Protein AF-A0A914Q4N7-F1 (afdb_monomer)

Sequence (103 aa):
MAHLVAQLEWTYVHAVADTGSYGERGMDSFRAAATEMGICIDGDIHKVSRRWTDDQFTELLIRMRHTNKARGVVMFVDEDNLRRFLTTLKRLIESLLQVIHGE

Secondary structure (DSSP, 8-state):
-HHHHHHTT-SEEEEEEESSHHHHHHHHHHHHHHHHTTPEE-SS-EEE-TT--HHHHHHHHHHHHT-SS--EEEEE--HHHHHHHHHHHHHHHHHHHHHHHT-

Nearest PDB structures (foldseek):
  6n4y-assembly1_A  TM=9.089E-01  e=1.850E-06  Homo sapiens
  6n50-assembly2_B  TM=9.001E-01  e=1.730E-06  Homo sapiens
  6bsz-assembly1_B  TM=8.884E-01  e=1.394E-05  Homo sapiens
  8jd5-assembly1_4  TM=8.990E-01  e=2.233E-05  Homo sapiens
  6e5v-assembly1_A  TM=8.82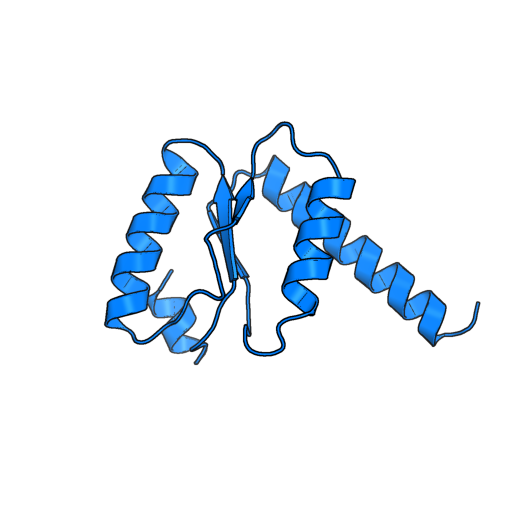4E-01  e=4.684E-05  Homo sapiens

Foldseek 3Di:
DLVVCVVVVWQEAAAEFEPDDQRVVVVVVNVVSNVVSNRDHDPDHHYDYPPDDLVNLLVVVVVVVVDPRHPYYDGRDDPSVVVSNVVSVVVVVVVVVCVVVPD

Mean predicted aligned error: 3.85 Å

Solvent-accessible surface area (backbone atoms only — not comparable to full-atom values): 5774 Å² total; per-residue (Å²): 108,38,69,58,42,52,74,70,70,41,52,27,23,36,38,37,21,27,70,54,73,66,15,45,52,51,44,51,55,36,52,55,52,19,53,79,68,65,33,41,63,57,80,66,75,43,73,43,54,96,84,61,51,71,65,59,48,45,52,50,53,54,58,53,64,76,46,89,70,48,75,47,76,50,74,31,61,55,69,68,60,48,51,52,46,53,50,48,51,51,53,54,53,52,55,51,49,40,62,74,70,69,115

pLDDT: mean 93.38, std 7.45, range [53.25, 98.31]

Organism: NCBI:txid227884

InterPro domains:
  IPR001828 Receptor, ligand binding region [PF01094] (1-92)
  IPR028082 Periplasmic binding protein-like I [SSF53822] (1-91)
  IPR050726 Metabotropic Glutamate Receptor [PTHR24060] (1-92)

Structure (mmCIF, N/CA/C/O backbone):
data_AF-A0A914Q4N7-F1
#
_entry.id   AF-A0A914Q4N7-F1
#
loop_
_atom_site.group_PDB
_atom_site.id
_atom_site.type_symbol
_atom_site.label_atom_id
_atom_site.label_alt_id
_atom_site.label_comp_id
_atom_site.label_asym_id
_atom_site.label_entity_id
_atom_site.label_seq_id
_atom_site.pdbx_PDB_ins_code
_atom_site.Cartn_x
_atom_site.Cartn_y
_atom_site.Cartn_z
_atom_site.occupancy
_atom_site.B_iso_or_equiv
_atom_site.auth_seq_id
_atom_site.auth_comp_id
_atom_site.auth_asym_id
_atom_site.auth_atom_id
_atom_site.pdbx_PDB_model_num
ATOM 1 N N . MET A 1 1 ? -12.828 0.702 0.515 1.00 94.50 1 MET A N 1
ATOM 2 C CA . MET A 1 1 ? -11.612 0.021 1.011 1.00 94.50 1 MET A CA 1
ATOM 3 C C . MET A 1 1 ? -11.674 -0.261 2.508 1.00 94.50 1 MET A C 1
ATOM 5 O O . MET A 1 1 ? -11.779 -1.430 2.834 1.00 94.50 1 MET A O 1
ATOM 9 N N . ALA A 1 2 ? -11.695 0.737 3.405 1.00 97.19 2 ALA A N 1
ATOM 10 C CA . ALA A 1 2 ? -11.720 0.497 4.863 1.00 97.19 2 ALA A CA 1
ATOM 11 C C . ALA A 1 2 ? -12.862 -0.428 5.332 1.00 97.19 2 ALA A C 1
ATOM 13 O O . ALA A 1 2 ? -12.600 -1.398 6.029 1.00 97.19 2 ALA A O 1
ATOM 14 N N . HIS A 1 3 ? -14.089 -0.222 4.836 1.00 97.31 3 HIS A N 1
ATOM 15 C CA . HIS A 1 3 ? -15.220 -1.119 5.112 1.00 97.31 3 HIS A CA 1
ATOM 16 C C . HIS A 1 3 ? -14.951 -2.591 4.750 1.00 97.31 3 HIS A C 1
ATOM 18 O O . HIS A 1 3 ? -15.335 -3.477 5.502 1.00 97.31 3 HIS A O 1
ATOM 24 N N . LEU A 1 4 ? -14.265 -2.862 3.631 1.00 97.75 4 LEU A N 1
ATOM 25 C CA . LEU A 1 4 ? -13.920 -4.233 3.234 1.00 97.75 4 LEU A CA 1
ATOM 26 C C . LEU A 1 4 ? -12.890 -4.835 4.195 1.00 97.75 4 LEU A C 1
ATOM 28 O O . LEU A 1 4 ? -13.033 -5.976 4.611 1.00 97.75 4 LEU A O 1
ATOM 32 N N . VAL A 1 5 ? -11.879 -4.054 4.587 1.00 97.81 5 VAL A N 1
ATOM 33 C CA . VAL A 1 5 ? -10.862 -4.477 5.565 1.00 97.81 5 VAL A CA 1
ATOM 34 C C . VAL A 1 5 ? -11.508 -4.791 6.921 1.00 97.81 5 VAL A C 1
ATOM 36 O O . VAL A 1 5 ? -11.174 -5.802 7.535 1.00 97.81 5 VAL A O 1
ATOM 39 N N . ALA A 1 6 ? -12.484 -3.983 7.347 1.00 96.94 6 ALA A N 1
ATOM 40 C CA . ALA A 1 6 ? -13.262 -4.231 8.559 1.00 96.94 6 ALA A CA 1
ATOM 41 C C . ALA A 1 6 ? -14.104 -5.515 8.455 1.00 96.94 6 ALA A C 1
ATOM 43 O O . ALA A 1 6 ? -14.116 -6.312 9.387 1.00 96.94 6 ALA A O 1
ATOM 44 N N . GLN A 1 7 ? -14.761 -5.753 7.313 1.00 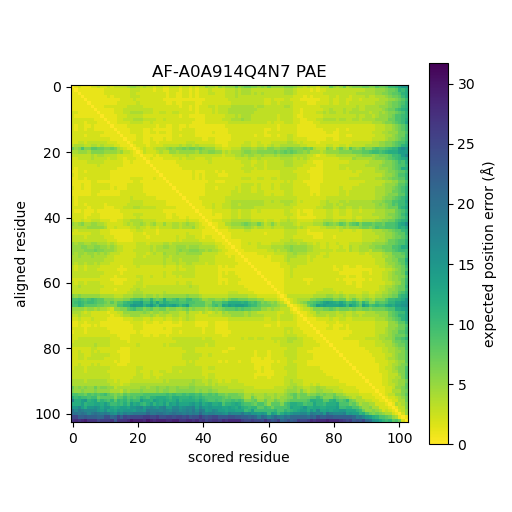97.62 7 GLN A N 1
ATOM 45 C CA . GLN A 1 7 ? -15.534 -6.978 7.060 1.00 97.62 7 GLN A CA 1
ATOM 46 C C . GLN A 1 7 ? -14.670 -8.245 7.010 1.00 97.62 7 GLN A C 1
ATOM 48 O O . GLN A 1 7 ? -15.162 -9.326 7.314 1.00 97.62 7 GLN A O 1
ATOM 53 N N . LEU A 1 8 ? -13.392 -8.120 6.642 1.00 97.06 8 LEU A N 1
ATOM 54 C CA . LEU A 1 8 ? -12.403 -9.200 6.711 1.00 97.06 8 LEU A CA 1
ATOM 55 C C . LEU A 1 8 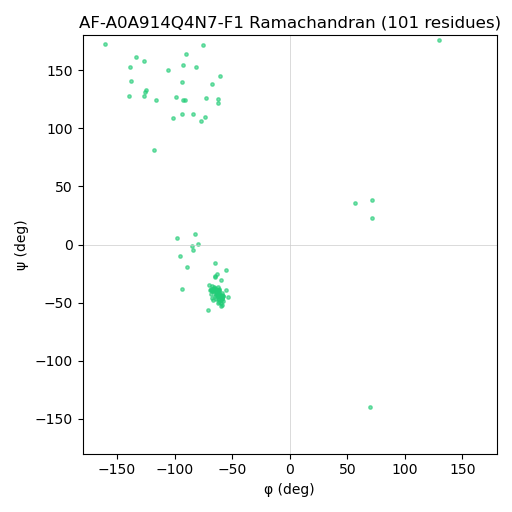? -11.843 -9.411 8.129 1.00 97.06 8 LEU A C 1
ATOM 57 O O . LEU A 1 8 ? -10.976 -10.263 8.319 1.00 97.06 8 LEU A O 1
ATOM 61 N N . GLU A 1 9 ? -12.300 -8.629 9.113 1.00 96.19 9 GLU A N 1
ATOM 62 C CA . GLU A 1 9 ? -11.837 -8.669 10.505 1.00 96.19 9 GLU A CA 1
ATOM 63 C C . GLU A 1 9 ? -10.317 -8.448 10.631 1.00 96.19 9 GLU A C 1
ATOM 65 O O . GLU A 1 9 ? -9.613 -9.055 11.451 1.00 96.19 9 GLU A O 1
ATOM 70 N N . TRP A 1 10 ? -9.768 -7.583 9.778 1.00 96.56 10 TRP A N 1
ATOM 71 C CA . TRP A 1 10 ? -8.367 -7.182 9.835 1.00 96.56 10 TRP A CA 1
ATOM 72 C C . TRP A 1 10 ? -8.228 -5.906 10.655 1.00 96.56 10 TRP A C 1
ATOM 74 O O . TRP A 1 10 ? -8.638 -4.833 10.227 1.00 96.56 10 TRP A O 1
ATOM 84 N N . THR A 1 11 ? -7.600 -6.009 11.825 1.00 95.25 11 THR A N 1
ATOM 85 C CA . THR A 1 11 ? -7.339 -4.857 12.705 1.00 95.25 11 THR A CA 1
ATOM 86 C C . THR A 1 11 ? -5.948 -4.252 12.522 1.00 95.25 11 THR A C 1
ATOM 88 O O . THR A 1 11 ? -5.681 -3.173 13.041 1.00 95.25 11 THR A O 1
ATOM 91 N N . TYR A 1 12 ? -5.064 -4.921 11.778 1.00 96.25 12 TYR A N 1
ATOM 92 C CA . TYR A 1 12 ? -3.713 -4.465 11.447 1.00 96.25 12 TYR A CA 1
ATOM 93 C C . TYR A 1 12 ? -3.401 -4.798 9.987 1.00 96.25 12 TYR A C 1
ATOM 95 O O . TYR A 1 12 ? -3.543 -5.951 9.567 1.00 96.25 12 TYR A O 1
ATOM 103 N N . VAL A 1 13 ? -2.960 -3.802 9.219 1.00 97.50 13 VAL A N 1
ATOM 104 C CA . VAL A 1 13 ? -2.595 -3.946 7.801 1.00 97.50 13 VAL A CA 1
ATOM 105 C C . VAL A 1 13 ? -1.335 -3.153 7.470 1.00 97.50 13 VAL A C 1
ATOM 107 O O . VAL A 1 13 ? -1.067 -2.120 8.078 1.00 97.50 13 VAL A O 1
ATOM 110 N N . HIS A 1 14 ? -0.590 -3.589 6.460 1.00 97.81 14 HIS A N 1
ATOM 111 C CA . HIS A 1 14 ? 0.389 -2.727 5.803 1.00 97.81 14 HIS A CA 1
ATOM 112 C C . HIS A 1 14 ? -0.298 -1.822 4.780 1.00 97.81 14 HIS A C 1
ATOM 114 O O . HIS A 1 14 ? -1.321 -2.186 4.196 1.00 97.81 14 HIS A O 1
ATOM 120 N N . ALA A 1 15 ? 0.296 -0.660 4.525 1.00 97.56 15 ALA A N 1
ATOM 121 C CA . ALA A 1 15 ? -0.210 0.315 3.570 1.00 97.56 15 ALA A CA 1
ATOM 122 C C . ALA A 1 15 ? 0.880 0.693 2.561 1.00 97.56 15 ALA A C 1
ATOM 124 O O . ALA A 1 15 ? 1.973 1.098 2.956 1.00 97.56 15 ALA A O 1
ATOM 125 N N . VAL A 1 16 ? 0.580 0.594 1.264 1.00 97.94 16 VAL A N 1
ATOM 126 C CA . VAL A 1 16 ? 1.486 0.982 0.169 1.00 97.94 16 VAL A CA 1
ATOM 127 C C . VAL A 1 16 ? 0.787 1.984 -0.742 1.00 97.94 16 VAL A C 1
ATOM 129 O O . VAL A 1 16 ? -0.362 1.777 -1.129 1.00 97.94 16 VAL A O 1
ATOM 132 N N . ALA A 1 17 ? 1.466 3.067 -1.097 1.00 98.25 17 ALA A N 1
ATOM 133 C CA . ALA A 1 17 ? 0.913 4.102 -1.960 1.00 98.25 17 ALA A CA 1
ATOM 134 C C . ALA A 1 17 ? 1.947 4.578 -2.977 1.00 98.25 17 ALA A C 1
ATOM 136 O O . ALA A 1 17 ? 3.115 4.765 -2.633 1.00 98.25 17 ALA A O 1
ATOM 137 N N . ASP A 1 18 ? 1.515 4.827 -4.209 1.00 97.69 18 ASP A N 1
ATOM 138 C CA . ASP A 1 18 ? 2.360 5.509 -5.184 1.00 97.69 18 ASP A CA 1
ATOM 139 C C . ASP A 1 18 ? 2.596 6.964 -4.778 1.00 97.69 18 ASP A C 1
ATOM 141 O O . ASP A 1 18 ? 1.666 7.676 -4.392 1.00 97.69 18 ASP A O 1
ATOM 145 N N . THR A 1 19 ? 3.833 7.431 -4.942 1.00 94.75 19 THR A N 1
ATOM 146 C CA . THR A 1 19 ? 4.169 8.852 -4.858 1.00 94.75 19 THR A CA 1
ATOM 147 C C . THR A 1 19 ? 3.426 9.610 -5.949 1.00 94.75 19 THR A C 1
ATOM 149 O O . THR A 1 19 ? 3.571 9.293 -7.135 1.00 94.75 19 THR A O 1
ATOM 152 N N . GLY A 1 20 ? 2.671 10.631 -5.560 1.00 91.12 20 GLY A N 1
ATOM 153 C CA . GLY A 1 20 ? 1.809 11.384 -6.465 1.00 91.12 20 GLY A CA 1
ATOM 154 C C . GLY A 1 20 ? 0.383 11.528 -5.943 1.00 91.12 20 GLY A C 1
ATOM 155 O O . GLY A 1 20 ? 0.002 10.994 -4.905 1.00 91.12 20 GLY A O 1
ATOM 156 N N . SER A 1 21 ? -0.433 12.283 -6.678 1.00 88.94 21 SER A N 1
ATOM 157 C CA . SER A 1 21 ? -1.746 12.717 -6.192 1.00 88.94 21 SER A CA 1
ATOM 158 C C . SER A 1 21 ? -2.755 11.582 -6.024 1.00 88.94 21 SER A C 1
ATOM 160 O O . SER A 1 21 ? -3.556 11.638 -5.098 1.00 88.94 21 SER A O 1
ATOM 162 N N . TYR A 1 22 ? -2.745 10.566 -6.891 1.00 91.12 22 TYR A N 1
ATOM 163 C CA . TYR A 1 22 ? -3.693 9.451 -6.801 1.00 91.12 22 TYR A CA 1
ATOM 164 C C . TYR A 1 22 ? -3.397 8.546 -5.599 1.00 91.12 22 TYR A C 1
ATOM 166 O O . TYR A 1 22 ? -4.262 8.370 -4.740 1.00 91.12 22 TYR A O 1
ATOM 174 N N . GLY A 1 23 ? -2.171 8.015 -5.523 1.00 94.81 23 GLY A N 1
ATOM 175 C CA . GLY A 1 23 ? -1.767 7.071 -4.482 1.00 94.81 23 GLY A CA 1
ATOM 176 C C . GLY A 1 23 ? -1.852 7.680 -3.086 1.00 94.81 23 GLY A C 1
ATOM 177 O O . GLY A 1 23 ? -2.497 7.116 -2.203 1.00 94.81 23 GLY A O 1
ATOM 178 N N . GLU A 1 24 ? -1.277 8.872 -2.901 1.00 96.00 24 GLU A N 1
ATOM 179 C CA . GLU A 1 24 ? -1.237 9.528 -1.590 1.00 96.00 24 GLU A CA 1
ATOM 180 C C . GLU A 1 24 ? -2.631 9.954 -1.118 1.00 96.00 24 GLU A C 1
ATOM 182 O O . GLU A 1 24 ? -3.018 9.620 -0.002 1.00 96.00 24 GLU A O 1
ATOM 187 N N . ARG A 1 25 ? -3.449 10.587 -1.973 1.00 96.50 25 ARG A N 1
ATOM 188 C CA . ARG A 1 25 ? -4.801 11.013 -1.562 1.00 96.50 25 ARG A CA 1
ATOM 189 C C . ARG A 1 25 ? -5.734 9.832 -1.312 1.00 96.50 25 ARG A C 1
ATOM 191 O O . ARG A 1 25 ? -6.555 9.888 -0.397 1.00 96.50 25 ARG A O 1
ATOM 198 N N . GLY A 1 26 ? -5.630 8.779 -2.125 1.00 97.38 26 GLY A N 1
ATOM 199 C CA . GLY A 1 26 ? -6.381 7.544 -1.912 1.00 97.38 26 GLY A CA 1
ATOM 200 C C . GLY A 1 26 ? -6.023 6.906 -0.571 1.00 97.38 26 GLY A C 1
ATOM 201 O O . GLY A 1 26 ? -6.912 6.534 0.198 1.00 97.38 26 GLY A O 1
ATOM 202 N N . MET A 1 27 ? -4.728 6.870 -0.251 1.00 98.06 27 MET A N 1
ATOM 203 C CA . MET A 1 27 ? -4.246 6.333 1.013 1.00 98.06 27 MET A CA 1
ATOM 204 C C . MET A 1 27 ? -4.619 7.201 2.219 1.00 98.06 27 MET A C 1
ATOM 206 O O . MET A 1 27 ? -5.006 6.656 3.249 1.00 98.06 27 MET A O 1
ATOM 210 N N . ASP A 1 28 ? -4.580 8.527 2.104 1.00 97.44 28 ASP A N 1
ATOM 211 C CA . ASP A 1 28 ? -5.015 9.432 3.174 1.00 97.44 28 ASP A CA 1
ATOM 212 C C . ASP A 1 28 ? -6.506 9.255 3.483 1.00 97.44 28 ASP A C 1
ATOM 214 O O . ASP A 1 28 ? -6.901 9.152 4.647 1.00 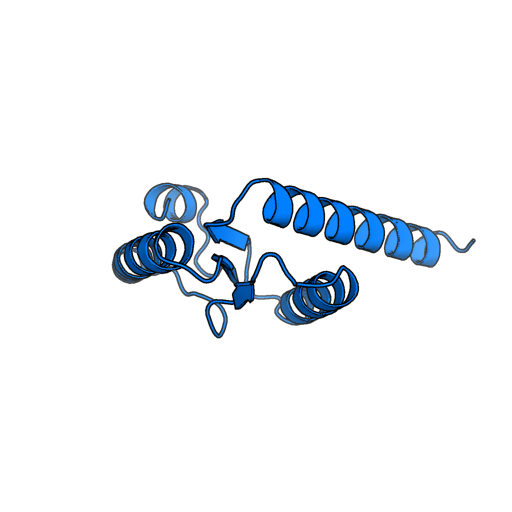97.44 28 ASP A O 1
ATOM 218 N N . SER A 1 29 ? -7.338 9.135 2.442 1.00 97.94 29 SER A N 1
ATOM 219 C CA . SER A 1 29 ? -8.765 8.842 2.599 1.00 97.94 29 SER A CA 1
ATOM 220 C C . SER A 1 29 ? -8.995 7.477 3.253 1.00 97.94 29 SER A C 1
ATOM 222 O O . SER A 1 29 ? -9.834 7.355 4.148 1.00 97.94 29 SER A O 1
ATOM 224 N N . PHE A 1 30 ? -8.226 6.457 2.858 1.00 98.31 30 PHE A N 1
ATOM 225 C CA . PHE A 1 30 ? -8.268 5.151 3.508 1.00 98.31 30 PHE A CA 1
ATOM 226 C C . PHE A 1 30 ? -7.854 5.232 4.977 1.00 98.31 30 PHE A C 1
ATOM 228 O O . PHE A 1 30 ? -8.565 4.688 5.814 1.00 98.31 30 PHE A O 1
ATOM 235 N N . ARG A 1 31 ? -6.755 5.920 5.305 1.00 97.81 31 ARG A N 1
ATOM 236 C CA . ARG A 1 31 ? -6.245 6.061 6.674 1.00 97.81 31 ARG A CA 1
ATOM 237 C C . ARG A 1 31 ? -7.272 6.717 7.595 1.00 97.81 31 ARG A C 1
ATOM 239 O O . ARG A 1 31 ? -7.462 6.238 8.713 1.00 97.81 31 ARG A O 1
ATOM 246 N N . ALA A 1 32 ? -7.941 7.773 7.131 1.00 97.62 32 ALA A N 1
ATOM 247 C CA . ALA A 1 32 ? -8.996 8.438 7.894 1.00 97.62 32 ALA A CA 1
ATOM 248 C C . ALA A 1 32 ? -10.145 7.468 8.222 1.00 97.62 32 ALA A C 1
ATOM 250 O O . ALA A 1 32 ? -10.452 7.253 9.391 1.00 97.62 32 ALA A O 1
ATOM 251 N N . ALA A 1 33 ? -10.691 6.792 7.206 1.00 98.06 33 ALA A N 1
ATOM 252 C CA . ALA A 1 33 ? -11.777 5.829 7.392 1.00 98.06 33 ALA A CA 1
ATOM 253 C C . ALA A 1 33 ? -11.356 4.589 8.209 1.00 98.06 33 ALA A C 1
ATOM 255 O O . ALA A 1 33 ? -12.130 4.075 9.010 1.00 98.06 33 ALA A O 1
ATOM 256 N N . ALA A 1 34 ? -10.126 4.102 8.030 1.00 97.75 34 ALA A N 1
ATOM 257 C CA . ALA A 1 34 ? -9.566 2.983 8.786 1.00 97.75 34 ALA A CA 1
ATOM 258 C C . ALA A 1 34 ? -9.467 3.305 10.284 1.00 97.75 34 ALA A C 1
ATOM 260 O O . ALA A 1 34 ? -9.794 2.459 11.114 1.00 97.75 34 ALA A O 1
ATOM 261 N N . THR A 1 35 ? -9.092 4.543 10.623 1.00 96.81 35 THR A N 1
ATOM 262 C CA . THR A 1 35 ? -8.984 5.000 12.015 1.00 96.81 35 THR A CA 1
ATOM 263 C C . THR A 1 35 ? -10.345 4.987 12.713 1.00 96.81 35 THR A C 1
ATOM 265 O O . THR A 1 35 ? -10.447 4.505 13.838 1.00 96.81 35 THR A O 1
ATOM 268 N N . GLU A 1 36 ? -11.406 5.433 12.033 1.00 97.38 36 GLU A N 1
ATOM 269 C CA . GLU A 1 36 ? -12.782 5.396 12.559 1.00 97.38 36 GLU A CA 1
ATOM 270 C C . GLU A 1 36 ? -13.290 3.965 12.805 1.00 97.38 36 GLU A C 1
ATOM 272 O O . GLU A 1 36 ? -14.140 3.744 13.664 1.00 97.38 36 GLU A O 1
ATOM 277 N N . MET A 1 37 ? -12.744 2.983 12.083 1.00 97.31 37 MET A N 1
ATOM 278 C CA . MET A 1 37 ? -13.117 1.566 12.176 1.00 97.31 37 MET A CA 1
ATOM 279 C C . MET A 1 37 ? -12.181 0.741 13.071 1.00 97.31 37 MET A C 1
ATOM 281 O O . MET A 1 37 ? -12.320 -0.478 13.136 1.00 97.31 37 MET A O 1
ATOM 285 N N . GLY A 1 38 ? -11.218 1.373 13.751 1.00 96.50 38 GLY A N 1
ATOM 286 C CA . GLY A 1 38 ? -10.270 0.677 14.628 1.00 96.50 38 GLY A CA 1
ATOM 287 C C . GLY A 1 38 ? -9.228 -0.176 13.892 1.00 96.50 38 GLY A C 1
ATOM 288 O O . GLY A 1 38 ? -8.677 -1.110 14.473 1.00 96.50 38 GLY A O 1
ATOM 289 N N . ILE A 1 39 ? -8.950 0.130 12.623 1.00 97.81 39 ILE A N 1
ATOM 290 C CA . ILE A 1 39 ? -7.927 -0.540 11.814 1.00 97.81 39 ILE A CA 1
ATOM 291 C C . ILE A 1 39 ? -6.614 0.239 11.938 1.00 97.81 39 ILE A C 1
ATOM 293 O O . ILE A 1 39 ? -6.548 1.430 11.630 1.00 97.81 39 ILE A O 1
ATOM 297 N N . CYS A 1 40 ? -5.547 -0.440 12.349 1.00 96.44 40 CYS A N 1
ATOM 298 C CA . CYS A 1 40 ? -4.210 0.127 12.463 1.00 96.44 40 CYS A CA 1
ATOM 299 C C . CYS A 1 40 ? -3.382 -0.119 11.193 1.00 96.44 40 CYS A C 1
ATOM 301 O O . CYS A 1 40 ? -3.417 -1.207 10.611 1.00 96.44 40 CYS A O 1
ATOM 303 N N . ILE A 1 41 ? -2.609 0.889 10.785 1.00 96.44 41 ILE A N 1
ATOM 304 C CA . ILE A 1 41 ? -1.561 0.735 9.773 1.00 96.44 41 ILE A CA 1
ATOM 305 C C . ILE A 1 41 ? -0.266 0.388 10.505 1.00 96.44 41 ILE A C 1
ATOM 307 O O . ILE A 1 41 ? 0.147 1.115 11.409 1.00 96.44 41 ILE A O 1
ATOM 311 N N . ASP A 1 42 ? 0.357 -0.723 10.125 1.00 94.44 42 ASP A N 1
ATOM 312 C CA . ASP A 1 42 ? 1.625 -1.148 10.703 1.00 94.44 42 ASP A CA 1
ATOM 313 C C . ASP A 1 42 ? 2.776 -0.270 10.191 1.00 94.44 42 ASP A C 1
ATOM 315 O O . ASP A 1 42 ? 3.143 -0.316 9.015 1.00 94.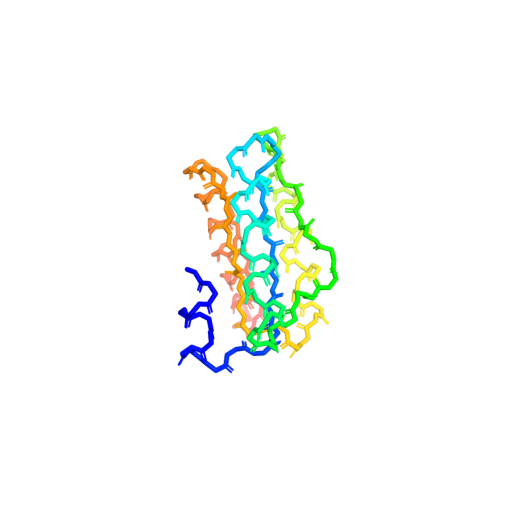44 42 ASP A O 1
ATOM 319 N N . GLY A 1 43 ? 3.318 0.552 11.092 1.00 90.44 43 GLY A N 1
ATOM 320 C CA . GLY A 1 43 ? 4.380 1.504 10.788 1.00 90.44 43 GLY A CA 1
ATOM 321 C C . GLY A 1 43 ? 3.914 2.667 9.910 1.00 90.44 43 GLY A C 1
ATOM 322 O O . GLY A 1 43 ? 2.839 3.236 10.104 1.00 90.44 43 GLY A O 1
ATOM 323 N N . ASP A 1 44 ? 4.765 3.044 8.960 1.00 92.06 44 ASP A N 1
ATOM 324 C CA . ASP A 1 44 ? 4.500 4.130 8.021 1.00 92.06 44 ASP A CA 1
ATOM 325 C C . ASP A 1 44 ? 3.853 3.616 6.732 1.00 92.06 44 ASP A C 1
ATOM 327 O O . ASP A 1 44 ? 4.083 2.488 6.297 1.00 92.06 44 ASP A O 1
ATOM 331 N N . ILE A 1 45 ? 3.108 4.492 6.053 1.00 96.06 45 ILE A N 1
ATOM 332 C CA . ILE A 1 45 ? 2.678 4.241 4.674 1.00 96.06 45 ILE A CA 1
ATOM 333 C C . ILE A 1 45 ? 3.925 4.143 3.787 1.00 96.06 45 ILE A C 1
ATOM 335 O O . ILE A 1 45 ? 4.702 5.094 3.668 1.00 96.06 45 ILE A O 1
ATOM 339 N N . HIS A 1 46 ? 4.090 3.011 3.112 1.00 96.44 46 HIS A N 1
ATOM 340 C CA . HIS A 1 46 ? 5.201 2.782 2.203 1.00 96.44 46 HIS A CA 1
ATOM 341 C C . HIS A 1 46 ? 4.960 3.503 0.878 1.00 96.44 46 HIS A C 1
ATOM 343 O O . HIS A 1 46 ? 4.134 3.086 0.065 1.00 96.44 46 HIS A O 1
ATOM 349 N N . LYS A 1 47 ? 5.692 4.599 0.665 1.00 96.44 47 LYS A N 1
ATOM 350 C CA . LYS A 1 47 ? 5.622 5.380 -0.570 1.00 96.44 47 LYS A CA 1
ATOM 351 C C . LYS A 1 47 ? 6.528 4.776 -1.636 1.00 96.44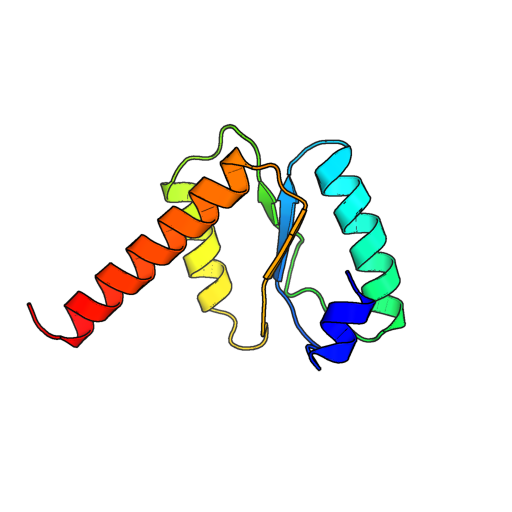 47 LYS A C 1
ATOM 353 O O . LYS A 1 47 ? 7.749 4.824 -1.497 1.00 96.44 47 LYS A O 1
ATOM 358 N N . VAL A 1 48 ? 5.937 4.240 -2.696 1.00 96.56 48 VAL A N 1
ATOM 359 C CA . VAL A 1 48 ? 6.660 3.644 -3.826 1.00 96.56 48 VAL A CA 1
ATOM 360 C C . VAL A 1 48 ? 6.603 4.577 -5.029 1.00 96.56 48 VAL A C 1
ATOM 362 O O . VAL A 1 48 ? 5.673 5.360 -5.178 1.00 96.56 48 VAL A O 1
ATOM 365 N N . SER A 1 49 ? 7.618 4.555 -5.887 1.00 94.25 49 SER A N 1
ATOM 366 C CA . SER A 1 49 ? 7.610 5.352 -7.120 1.00 94.25 49 SER A CA 1
ATOM 367 C C . SER A 1 49 ? 7.877 4.455 -8.316 1.00 94.25 49 SER A C 1
ATOM 369 O O . SER A 1 49 ? 8.530 3.426 -8.178 1.00 94.25 49 SER A O 1
ATOM 371 N N . ARG A 1 50 ? 7.467 4.879 -9.516 1.00 90.50 50 ARG A N 1
ATOM 372 C CA . ARG A 1 50 ? 7.707 4.130 -10.768 1.00 90.50 50 ARG A CA 1
ATOM 373 C C . ARG A 1 50 ? 9.177 3.792 -11.038 1.00 90.50 50 ARG A C 1
ATOM 375 O O . ARG A 1 50 ? 9.473 2.886 -11.806 1.00 90.50 50 ARG A O 1
ATOM 382 N N . ARG A 1 51 ? 10.104 4.534 -10.423 1.00 93.56 51 ARG A N 1
ATOM 383 C CA . ARG A 1 51 ? 11.554 4.328 -10.553 1.00 93.56 51 ARG A CA 1
ATOM 384 C C . ARG A 1 51 ? 12.110 3.270 -9.600 1.00 93.56 51 ARG A C 1
ATOM 386 O O . ARG A 1 51 ? 13.312 3.034 -9.630 1.00 93.56 51 ARG A O 1
ATOM 393 N N . TRP A 1 52 ? 11.278 2.671 -8.747 1.00 96.31 52 TRP A N 1
ATOM 394 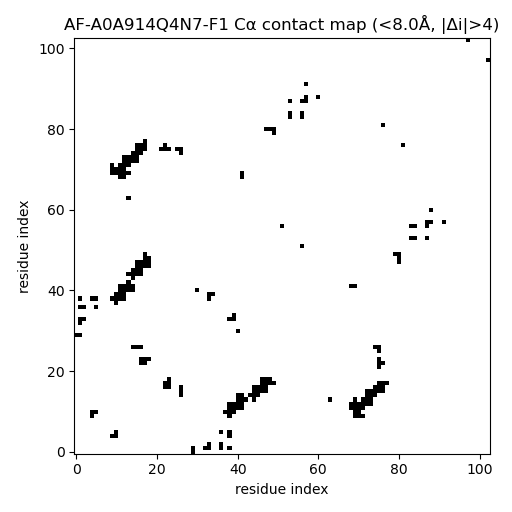C CA . TRP A 1 52 ? 11.739 1.641 -7.825 1.00 96.31 52 TRP A CA 1
ATOM 395 C C . TRP A 1 52 ? 12.316 0.442 -8.572 1.00 96.31 52 TRP A C 1
ATOM 397 O O . TRP A 1 52 ? 11.840 0.090 -9.650 1.00 96.31 52 TRP A O 1
ATOM 407 N N . THR A 1 53 ? 13.341 -0.187 -8.012 1.00 95.62 53 THR A N 1
ATOM 408 C CA . THR A 1 53 ? 13.925 -1.436 -8.516 1.00 95.62 53 THR A CA 1
ATOM 409 C C . THR A 1 53 ? 13.238 -2.650 -7.890 1.00 95.62 53 THR A C 1
ATOM 411 O O . THR A 1 53 ? 12.551 -2.540 -6.873 1.00 95.62 53 THR A O 1
ATOM 414 N N . ASP A 1 54 ? 13.427 -3.828 -8.484 1.00 93.38 54 ASP A N 1
ATOM 415 C CA . ASP A 1 54 ? 12.894 -5.079 -7.925 1.00 93.38 54 ASP A CA 1
ATOM 416 C C . ASP A 1 54 ? 13.537 -5.415 -6.567 1.00 93.38 54 ASP A C 1
ATOM 418 O O . ASP A 1 54 ? 12.891 -6.007 -5.701 1.00 93.38 54 ASP A O 1
ATOM 422 N N . ASP A 1 55 ? 14.777 -4.974 -6.339 1.00 95.62 55 ASP A N 1
ATOM 423 C CA . ASP A 1 55 ? 15.453 -5.099 -5.044 1.00 95.62 55 ASP A CA 1
ATOM 424 C C . ASP A 1 55 ? 14.770 -4.236 -3.980 1.00 95.62 55 ASP A C 1
ATOM 426 O O . ASP A 1 55 ? 14.542 -4.694 -2.866 1.00 95.62 55 ASP A O 1
ATOM 430 N N . GLN A 1 56 ? 14.332 -3.019 -4.324 1.00 97.38 56 GLN A N 1
ATOM 431 C CA . GLN A 1 56 ? 13.574 -2.175 -3.393 1.00 97.38 56 GLN A CA 1
ATOM 432 C C . GLN A 1 56 ? 12.212 -2.787 -3.037 1.00 97.38 56 GLN A C 1
ATOM 434 O O . GLN A 1 56 ? 11.792 -2.722 -1.881 1.00 97.38 56 GLN A O 1
ATOM 439 N N . PHE A 1 57 ? 11.533 -3.423 -3.999 1.00 96.81 57 PHE A N 1
ATOM 440 C CA . PHE A 1 57 ? 10.327 -4.207 -3.708 1.00 96.81 57 PHE A CA 1
ATOM 441 C C . PHE A 1 57 ? 10.632 -5.424 -2.826 1.00 96.81 57 PHE A C 1
ATOM 443 O O . PHE A 1 57 ? 9.857 -5.736 -1.924 1.00 96.81 57 PHE A O 1
ATOM 450 N N . THR A 1 58 ? 11.766 -6.086 -3.055 1.00 95.94 58 THR A N 1
ATOM 451 C CA . THR A 1 58 ? 12.213 -7.236 -2.260 1.00 95.94 58 THR A CA 1
ATOM 452 C C . THR A 1 58 ? 12.454 -6.834 -0.805 1.00 95.94 58 THR A C 1
ATOM 454 O O . THR A 1 58 ? 11.881 -7.444 0.096 1.00 95.94 58 THR A O 1
ATOM 457 N N . GLU A 1 59 ? 13.210 -5.762 -0.572 1.00 95.25 59 GLU A N 1
ATOM 458 C CA . GLU A 1 59 ? 13.467 -5.211 0.763 1.00 95.25 59 GLU A CA 1
ATOM 459 C C . GLU A 1 59 ? 12.173 -4.809 1.481 1.00 95.25 59 GLU A C 1
ATOM 461 O O . GLU A 1 59 ? 11.982 -5.110 2.661 1.00 95.25 59 GLU A O 1
ATOM 466 N N . LEU A 1 60 ? 11.236 -4.181 0.761 1.00 95.44 60 LEU A N 1
ATOM 467 C CA . LEU A 1 60 ? 9.928 -3.826 1.307 1.00 95.44 60 LEU A CA 1
ATOM 468 C C . LEU A 1 60 ? 9.157 -5.063 1.794 1.00 95.44 60 LEU A C 1
ATOM 470 O O . LEU A 1 60 ? 8.635 -5.066 2.909 1.00 95.44 60 LEU A O 1
ATOM 474 N N . LEU A 1 61 ? 9.102 -6.116 0.978 1.00 94.62 61 LEU A N 1
ATOM 475 C CA . LEU A 1 61 ? 8.407 -7.363 1.302 1.00 94.62 61 LEU A CA 1
ATOM 476 C C . LEU A 1 61 ? 9.063 -8.108 2.471 1.00 94.62 61 LEU A C 1
ATOM 478 O O . LEU A 1 61 ? 8.360 -8.638 3.334 1.00 94.62 61 LEU A O 1
ATOM 482 N N . ILE A 1 62 ? 10.397 -8.126 2.530 1.00 92.75 62 ILE A N 1
ATOM 483 C CA . ILE A 1 62 ? 11.143 -8.696 3.659 1.00 92.75 62 ILE A CA 1
ATOM 484 C C . ILE A 1 62 ? 10.807 -7.928 4.940 1.00 92.75 62 ILE A C 1
ATOM 486 O O . ILE A 1 62 ? 10.446 -8.546 5.943 1.00 92.75 62 ILE A O 1
ATOM 490 N N . ARG A 1 63 ? 10.828 -6.588 4.899 1.00 91.56 63 ARG A N 1
ATOM 491 C CA . ARG A 1 63 ? 10.467 -5.737 6.041 1.00 91.56 63 ARG A CA 1
ATOM 492 C C . ARG A 1 63 ? 9.043 -5.999 6.535 1.00 91.56 63 ARG A C 1
ATOM 494 O O . ARG A 1 63 ? 8.856 -6.125 7.742 1.00 91.56 63 ARG A O 1
ATOM 501 N N . MET A 1 64 ? 8.066 -6.116 5.633 1.00 92.50 64 MET A N 1
ATOM 502 C CA . MET A 1 64 ? 6.676 -6.438 5.992 1.00 92.50 64 MET A CA 1
ATOM 503 C C . MET A 1 64 ? 6.572 -7.795 6.700 1.00 92.50 64 MET A C 1
ATOM 505 O O . MET A 1 64 ? 5.926 -7.903 7.741 1.00 92.50 64 MET A O 1
ATOM 509 N N . ARG A 1 65 ? 7.285 -8.817 6.201 1.00 87.56 65 ARG A N 1
ATOM 510 C CA . ARG A 1 65 ? 7.291 -10.163 6.800 1.00 87.56 65 ARG A CA 1
ATOM 511 C C . ARG A 1 65 ? 7.779 -10.174 8.251 1.00 87.56 65 ARG A C 1
ATOM 513 O O . ARG A 1 65 ? 7.351 -11.018 9.029 1.00 87.56 65 ARG A O 1
ATOM 520 N N . HIS A 1 66 ? 8.678 -9.272 8.639 1.00 83.06 66 HIS A N 1
ATOM 521 C CA . HIS A 1 66 ? 9.166 -9.230 10.021 1.00 83.06 66 HIS A CA 1
ATOM 522 C C . HIS A 1 66 ? 8.078 -8.863 11.040 1.00 83.06 66 HIS A C 1
ATOM 524 O O . HIS A 1 66 ? 8.256 -9.097 12.237 1.00 83.06 66 HIS A O 1
ATOM 530 N N . THR A 1 67 ? 6.947 -8.320 10.588 1.00 77.94 67 THR A N 1
ATOM 531 C CA . THR A 1 67 ? 5.830 -7.955 11.454 1.00 77.94 67 THR A CA 1
ATOM 532 C C . THR A 1 67 ? 4.737 -9.024 11.357 1.00 77.94 67 THR A C 1
ATOM 534 O O . THR A 1 67 ? 4.033 -9.158 10.364 1.00 77.94 67 THR A O 1
ATOM 537 N N . ASN A 1 68 ? 4.559 -9.818 12.416 1.00 77.50 68 ASN A N 1
ATOM 538 C CA . ASN A 1 68 ? 3.529 -10.872 12.441 1.00 77.50 68 ASN A CA 1
ATOM 539 C C . ASN A 1 68 ? 2.126 -10.349 12.810 1.00 77.50 68 ASN A C 1
ATOM 541 O O . ASN A 1 68 ? 1.225 -11.138 13.091 1.00 77.50 68 ASN A O 1
ATOM 545 N N . LYS A 1 69 ? 1.939 -9.024 12.884 1.00 87.94 69 LYS A N 1
ATOM 546 C CA . LYS A 1 69 ? 0.668 -8.406 13.293 1.00 87.94 69 LYS A CA 1
ATOM 547 C C . LYS A 1 69 ? -0.231 -8.072 12.108 1.00 87.94 69 LYS A C 1
ATOM 549 O O . LYS A 1 69 ? -1.447 -8.222 12.218 1.00 87.94 69 LYS A O 1
ATOM 554 N N . ALA A 1 70 ? 0.349 -7.607 11.003 1.00 93.50 70 ALA A N 1
ATOM 555 C CA . ALA A 1 70 ? -0.411 -7.213 9.828 1.00 93.50 70 ALA A CA 1
ATOM 556 C C . ALA A 1 70 ? -0.964 -8.443 9.097 1.00 93.50 70 ALA A C 1
ATOM 558 O O . ALA A 1 70 ? -0.224 -9.356 8.739 1.00 93.50 70 ALA A O 1
ATOM 559 N N . ARG A 1 71 ? -2.281 -8.466 8.865 1.00 94.06 71 ARG A N 1
ATOM 560 C CA . ARG A 1 71 ? -2.973 -9.582 8.192 1.00 94.06 71 ARG A CA 1
ATOM 561 C C . ARG A 1 71 ? -3.032 -9.444 6.673 1.00 94.06 71 ARG A C 1
ATOM 563 O O . ARG A 1 71 ? -3.251 -10.431 5.980 1.00 94.06 71 ARG A O 1
ATOM 570 N N . GLY A 1 72 ? -2.850 -8.232 6.159 1.00 94.69 72 GLY A N 1
ATOM 571 C CA . GLY A 1 72 ? -2.926 -7.947 4.734 1.00 94.69 72 GLY A CA 1
ATOM 572 C C . GLY A 1 72 ? -2.235 -6.643 4.361 1.00 94.69 72 GLY A C 1
ATOM 573 O O . GLY A 1 72 ? -1.817 -5.872 5.227 1.00 94.69 72 GLY A O 1
ATOM 574 N N . VAL A 1 73 ? -2.129 -6.403 3.055 1.00 96.94 73 VAL A N 1
ATOM 575 C CA . VAL A 1 73 ? -1.551 -5.187 2.474 1.00 96.94 73 VAL A CA 1
ATOM 576 C C . VAL A 1 73 ? -2.645 -4.451 1.705 1.00 96.94 73 VAL A C 1
ATOM 578 O O . VAL A 1 73 ? -3.267 -5.019 0.809 1.00 96.94 73 VAL A O 1
ATOM 581 N N . VAL A 1 74 ? -2.884 -3.186 2.043 1.00 98.06 74 VAL A N 1
ATOM 582 C CA . VAL A 1 74 ? -3.761 -2.285 1.286 1.00 98.06 74 VAL A CA 1
ATOM 583 C C . VAL A 1 74 ? -2.894 -1.412 0.390 1.00 98.06 74 VAL A C 1
ATOM 585 O O . VAL A 1 74 ? -1.960 -0.767 0.866 1.00 98.06 74 VAL A O 1
ATOM 588 N N . MET A 1 75 ? -3.197 -1.387 -0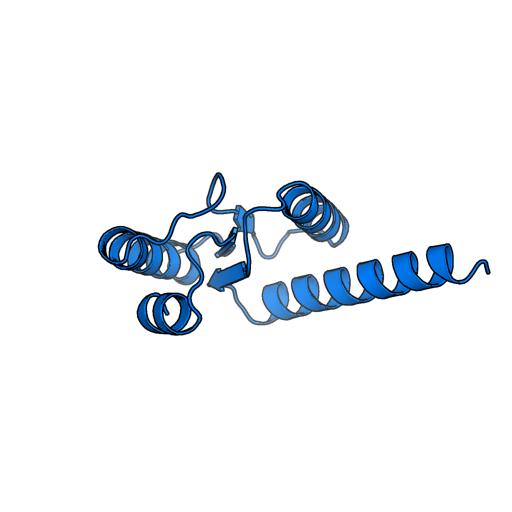.908 1.00 97.88 75 MET A N 1
ATOM 589 C CA . MET A 1 75 ? -2.367 -0.708 -1.902 1.00 97.88 75 MET A CA 1
ATOM 590 C C . MET A 1 75 ? -3.177 0.294 -2.726 1.00 97.88 75 MET A C 1
ATOM 592 O O . MET A 1 75 ? -4.225 -0.050 -3.268 1.00 97.88 75 MET A O 1
ATOM 596 N N . PHE A 1 76 ? -2.660 1.514 -2.856 1.00 97.88 76 PHE A N 1
ATOM 597 C CA . PHE A 1 76 ? -3.115 2.521 -3.818 1.00 97.88 76 PHE A CA 1
ATOM 598 C C . PHE A 1 76 ? -1.964 2.835 -4.776 1.00 97.88 76 PHE A C 1
ATOM 600 O O . PHE A 1 76 ? -1.223 3.801 -4.592 1.00 97.88 76 PHE A O 1
ATOM 607 N N . VAL A 1 77 ? -1.792 1.970 -5.770 1.00 97.25 77 VAL A N 1
ATOM 608 C CA . VAL A 1 77 ? -0.688 2.006 -6.739 1.00 97.25 77 VAL A CA 1
ATOM 609 C C . VAL A 1 77 ? -1.224 1.830 -8.160 1.00 97.25 77 VAL A C 1
ATOM 611 O O . VAL A 1 77 ? -2.353 1.366 -8.344 1.00 97.25 77 VAL A O 1
ATOM 614 N N . ASP A 1 78 ? -0.431 2.205 -9.156 1.00 95.31 78 ASP A N 1
ATOM 615 C CA . ASP A 1 78 ? -0.699 1.926 -10.560 1.00 95.31 78 ASP A CA 1
ATOM 616 C C . ASP A 1 78 ? -0.432 0.461 -10.940 1.00 95.31 78 ASP A C 1
ATOM 618 O O . ASP A 1 78 ? 0.056 -0.353 -10.150 1.00 95.31 78 ASP A O 1
ATOM 622 N N . GLU A 1 79 ? -0.817 0.112 -12.167 1.00 96.00 79 GLU A N 1
ATOM 623 C CA . GLU A 1 79 ? -0.736 -1.256 -12.679 1.00 96.00 79 GLU A CA 1
ATOM 624 C C . GLU A 1 79 ? 0.703 -1.786 -12.724 1.00 96.00 79 GLU A C 1
ATOM 626 O O . GLU A 1 79 ? 0.940 -2.944 -12.370 1.00 96.00 79 GLU A O 1
ATOM 631 N N . ASP A 1 80 ? 1.669 -0.948 -13.105 1.00 95.12 80 ASP A N 1
ATOM 632 C CA . ASP A 1 80 ? 3.068 -1.350 -13.238 1.00 95.12 80 ASP A CA 1
ATOM 633 C C . ASP A 1 80 ? 3.662 -1.693 -11.869 1.00 95.12 80 ASP A C 1
ATOM 635 O O . ASP A 1 80 ? 4.255 -2.764 -11.690 1.00 95.12 80 ASP A O 1
ATOM 639 N N . ASN A 1 81 ? 3.458 -0.827 -10.873 1.00 96.38 81 ASN A N 1
ATOM 640 C CA . ASN A 1 81 ? 3.927 -1.073 -9.512 1.00 96.38 81 ASN A CA 1
ATOM 641 C C . ASN A 1 81 ? 3.196 -2.253 -8.863 1.00 96.38 81 ASN A C 1
ATOM 643 O O . ASN A 1 81 ? 3.843 -3.065 -8.198 1.00 96.38 81 ASN A O 1
ATOM 647 N N . LEU A 1 82 ? 1.890 -2.420 -9.106 1.00 96.88 82 LEU A N 1
ATOM 648 C CA . LEU A 1 82 ? 1.143 -3.595 -8.646 1.00 96.88 82 LEU A CA 1
ATOM 649 C C . LEU A 1 82 ? 1.724 -4.887 -9.231 1.00 96.88 82 LEU A C 1
ATOM 651 O O . LEU A 1 82 ? 2.013 -5.832 -8.492 1.00 96.88 82 LEU A O 1
ATOM 655 N N . ARG A 1 83 ? 1.932 -4.935 -10.552 1.00 96.94 83 ARG A N 1
ATOM 656 C CA . ARG A 1 83 ? 2.486 -6.108 -11.239 1.00 96.94 83 ARG A CA 1
ATOM 657 C C . ARG A 1 83 ? 3.867 -6.459 -10.694 1.00 96.94 83 ARG A C 1
ATOM 659 O O . ARG A 1 83 ? 4.132 -7.634 -10.429 1.00 96.94 83 ARG A O 1
ATOM 666 N N . ARG A 1 84 ? 4.746 -5.471 -10.517 1.00 96.88 84 ARG A N 1
ATOM 667 C CA . ARG A 1 84 ? 6.114 -5.686 -10.016 1.00 96.88 84 ARG A CA 1
ATOM 668 C C . ARG A 1 84 ? 6.144 -6.120 -8.557 1.00 96.88 84 ARG A C 1
ATOM 670 O O . ARG A 1 84 ? 6.894 -7.039 -8.224 1.00 96.88 84 ARG A O 1
ATOM 677 N N . PHE A 1 85 ? 5.281 -5.549 -7.719 1.00 97.19 85 PHE A N 1
ATOM 678 C CA . PHE A 1 85 ? 5.111 -5.973 -6.331 1.00 97.19 85 PHE A CA 1
ATOM 679 C C . PHE A 1 85 ? 4.691 -7.448 -6.252 1.00 97.19 85 PHE A C 1
ATOM 681 O O . PHE A 1 85 ? 5.357 -8.248 -5.595 1.00 97.19 85 PHE A O 1
ATOM 688 N N . LEU A 1 86 ? 3.636 -7.836 -6.979 1.00 97.06 86 LEU A N 1
ATOM 689 C CA . LEU A 1 86 ? 3.122 -9.210 -6.977 1.00 97.06 86 LEU A CA 1
ATOM 690 C C . LEU A 1 86 ? 4.108 -10.213 -7.588 1.00 97.06 86 LEU A C 1
ATOM 692 O O . LEU A 1 86 ? 4.252 -11.323 -7.078 1.00 97.06 86 LEU A O 1
ATOM 696 N N . THR A 1 87 ? 4.818 -9.826 -8.650 1.00 97.06 87 THR A N 1
ATOM 697 C CA . THR A 1 87 ? 5.839 -10.678 -9.285 1.00 97.06 87 THR A CA 1
ATOM 698 C C . THR A 1 87 ? 7.007 -10.928 -8.336 1.00 97.06 87 THR A C 1
ATOM 700 O O . THR A 1 87 ? 7.440 -12.068 -8.175 1.00 97.06 87 THR A O 1
ATOM 703 N N . THR A 1 88 ? 7.479 -9.882 -7.653 1.00 96.69 88 THR A N 1
ATOM 704 C CA . THR A 1 88 ? 8.540 -9.999 -6.646 1.00 96.69 88 THR A CA 1
ATOM 705 C C . THR A 1 88 ? 8.099 -10.883 -5.480 1.00 96.69 88 THR A C 1
ATOM 707 O O . THR A 1 88 ? 8.843 -11.775 -5.077 1.00 96.69 88 THR A O 1
ATOM 710 N N . LEU A 1 89 ? 6.871 -10.703 -4.981 1.00 95.69 89 LEU A N 1
ATOM 711 C CA . LEU A 1 89 ? 6.304 -11.542 -3.924 1.00 95.69 89 LEU A CA 1
ATOM 712 C C . LEU A 1 89 ? 6.243 -13.016 -4.335 1.00 95.69 89 LEU A C 1
ATOM 714 O O . LEU A 1 89 ? 6.674 -13.880 -3.574 1.00 95.69 89 LEU A O 1
ATOM 718 N N . LYS A 1 90 ? 5.754 -13.303 -5.545 1.00 95.81 90 LYS A N 1
ATOM 719 C CA . LYS A 1 90 ? 5.693 -14.667 -6.078 1.00 95.81 90 LYS A CA 1
ATOM 720 C C . LYS A 1 90 ? 7.081 -15.312 -6.124 1.00 95.81 90 LYS A C 1
ATOM 722 O O . LYS A 1 90 ? 7.244 -16.407 -5.595 1.00 95.81 90 LYS A O 1
ATOM 727 N N . ARG A 1 91 ? 8.081 -14.604 -6.664 1.00 94.75 91 ARG A N 1
ATOM 728 C CA . ARG A 1 91 ? 9.474 -15.078 -6.721 1.00 94.75 91 ARG A CA 1
ATOM 729 C C . ARG A 1 91 ? 10.023 -15.391 -5.328 1.00 94.75 91 ARG A C 1
ATOM 731 O O . ARG A 1 91 ? 10.644 -16.429 -5.140 1.00 94.75 91 ARG A O 1
ATOM 738 N N . LEU A 1 92 ? 9.773 -14.524 -4.343 1.00 92.62 92 LEU A N 1
ATOM 739 C CA . LEU A 1 92 ? 10.216 -14.756 -2.966 1.00 92.62 92 LEU A CA 1
ATOM 740 C C . LEU A 1 92 ? 9.567 -15.998 -2.348 1.00 92.62 92 LEU A C 1
ATOM 742 O O . LEU A 1 92 ? 10.248 -16.745 -1.653 1.00 92.62 92 LEU A O 1
ATOM 746 N N . ILE A 1 93 ? 8.276 -16.229 -2.595 1.00 91.56 93 ILE A N 1
ATOM 747 C CA . ILE A 1 93 ? 7.579 -17.428 -2.113 1.00 91.56 93 ILE A CA 1
ATOM 748 C C . ILE A 1 93 ? 8.172 -18.687 -2.754 1.00 91.56 93 ILE A C 1
ATOM 750 O O . ILE A 1 93 ? 8.479 -19.639 -2.041 1.00 91.56 93 ILE A O 1
ATOM 754 N N . GLU A 1 94 ? 8.387 -18.683 -4.069 1.00 93.00 94 GLU A N 1
ATOM 755 C CA . GLU A 1 94 ? 8.975 -19.813 -4.799 1.00 93.00 94 GLU A CA 1
ATOM 756 C C . GLU A 1 94 ? 10.389 -20.141 -4.298 1.00 93.00 94 GLU A C 1
ATOM 758 O O . GLU A 1 94 ? 10.673 -21.300 -3.996 1.00 93.00 94 GLU A O 1
ATOM 763 N N . SER A 1 95 ? 11.246 -19.132 -4.104 1.00 88.94 95 SER A N 1
ATOM 764 C CA . SER A 1 95 ? 12.592 -19.337 -3.554 1.00 88.94 95 SER A CA 1
ATOM 765 C C . SER A 1 95 ? 12.576 -19.901 -2.128 1.00 88.94 95 SER A C 1
ATOM 767 O O . SER A 1 95 ? 13.412 -20.733 -1.791 1.00 88.94 95 SER A O 1
ATOM 769 N N . LEU A 1 96 ? 11.628 -19.494 -1.275 1.00 84.12 96 LEU A N 1
ATOM 770 C CA . LEU A 1 96 ? 11.500 -20.066 0.075 1.00 84.12 96 LEU A CA 1
ATOM 771 C C . LEU A 1 96 ? 11.060 -21.524 0.037 1.00 84.12 96 LEU A C 1
ATOM 773 O O . LEU A 1 96 ? 11.546 -22.325 0.829 1.00 84.12 96 LEU A O 1
ATOM 777 N N . LEU A 1 97 ? 10.130 -21.860 -0.857 1.00 83.44 97 LEU A N 1
ATOM 778 C CA . LEU A 1 97 ? 9.654 -23.229 -1.008 1.00 83.44 97 LEU A CA 1
ATOM 779 C C . LEU A 1 97 ? 10.784 -24.145 -1.482 1.00 83.44 97 LEU A C 1
ATOM 781 O O . LEU A 1 97 ? 10.929 -25.227 -0.928 1.00 83.44 97 LEU A O 1
ATOM 785 N N . GLN A 1 98 ? 11.633 -23.698 -2.411 1.00 80.75 98 GLN A N 1
ATOM 786 C CA . GLN A 1 98 ? 12.826 -24.450 -2.828 1.00 80.75 98 GLN A CA 1
ATOM 787 C C . GLN A 1 98 ? 13.771 -24.728 -1.653 1.00 80.75 98 GLN A C 1
ATOM 789 O O . GLN A 1 98 ? 14.166 -25.870 -1.436 1.00 80.75 98 GLN A O 1
ATOM 794 N N . VAL A 1 99 ? 14.050 -23.715 -0.825 1.00 77.25 99 VAL A N 1
ATOM 795 C CA . VAL A 1 99 ? 14.889 -23.881 0.374 1.00 77.25 99 VAL A CA 1
ATOM 796 C C . VAL A 1 99 ? 14.273 -24.871 1.371 1.00 77.25 99 VAL A C 1
ATOM 798 O O . VAL A 1 99 ? 14.994 -25.655 1.980 1.00 77.25 99 VAL A O 1
ATOM 801 N N . ILE A 1 100 ? 12.947 -24.863 1.540 1.00 74.06 100 ILE A N 1
ATOM 802 C CA . ILE A 1 100 ? 12.246 -25.807 2.428 1.00 74.06 100 ILE A CA 1
ATOM 803 C C . ILE A 1 100 ? 12.261 -27.231 1.852 1.00 74.06 100 ILE A C 1
ATOM 805 O O . ILE A 1 100 ? 12.346 -28.195 2.612 1.00 74.06 100 ILE A O 1
ATOM 809 N N . HIS A 1 101 ? 12.179 -27.370 0.528 1.00 74.94 101 HIS A N 1
ATOM 810 C CA . HIS A 1 101 ? 12.160 -28.661 -0.157 1.00 74.94 101 HIS A CA 1
ATOM 811 C C . HIS A 1 101 ? 13.552 -29.258 -0.424 1.00 74.94 101 HIS A C 1
ATOM 813 O O . HIS A 1 101 ? 13.623 -30.420 -0.815 1.00 74.94 101 HIS A O 1
ATOM 819 N N . GLY A 1 102 ? 14.634 -28.540 -0.104 1.00 58.97 102 GLY A N 1
ATOM 820 C CA . GLY A 1 102 ? 15.985 -29.100 -0.040 1.00 58.97 102 GLY A CA 1
ATOM 821 C C . GLY A 1 102 ? 16.596 -29.458 -1.396 1.00 58.97 102 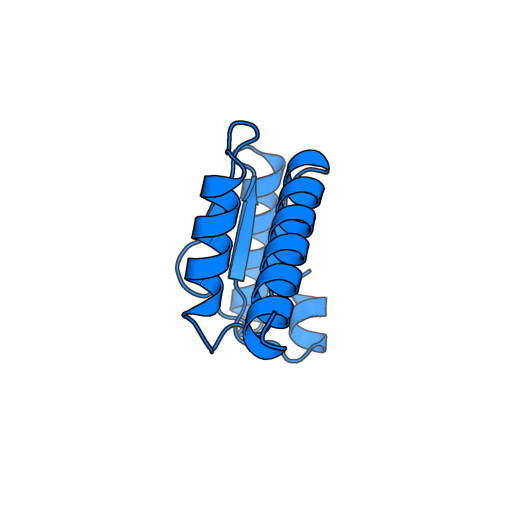GLY A C 1
ATOM 822 O O . GLY A 1 102 ? 17.276 -30.480 -1.484 1.00 58.97 102 GLY A O 1
ATOM 823 N N . GLU A 1 103 ? 16.358 -28.637 -2.421 1.00 53.25 103 GLU A N 1
ATOM 824 C CA . GLU A 1 103 ? 17.129 -28.657 -3.677 1.00 53.25 103 GLU A CA 1
ATOM 825 C C . GLU A 1 103 ? 18.248 -27.608 -3.670 1.00 53.25 103 GLU A C 1
ATOM 827 O O . GLU A 1 103 ? 17.981 -26.452 -3.260 1.00 53.25 103 GLU A O 1
#

Radius of gyration: 14.54 Å; Cα contacts (8 Å, |Δi|>4): 122; chains: 1; bounding box: 33×42×28 Å